Protein AF-X1U9C1-F1 (afdb_monomer_lite)

Organism: NCBI:txid412755

Radius of gyration: 25.51 Å; chains: 1; bounding box: 66×50×70 Å

Structure (mmCIF, N/CA/C/O backbone):
data_AF-X1U9C1-F1
#
_entry.id   AF-X1U9C1-F1
#
loop_
_atom_site.group_PDB
_atom_site.id
_atom_site.type_symbol
_atom_site.label_atom_id
_atom_site.label_alt_id
_atom_site.label_comp_id
_atom_site.label_asym_id
_atom_site.label_entity_id
_atom_site.label_seq_id
_atom_site.pdbx_PDB_ins_code
_atom_site.Cartn_x
_atom_site.Cartn_y
_atom_site.Cartn_z
_atom_site.occupancy
_atom_site.B_iso_or_equiv
_atom_site.auth_seq_id
_atom_site.auth_comp_id
_atom_site.auth_asym_id
_atom_site.auth_atom_id
_atom_site.pdbx_PDB_model_num
ATOM 1 N N . GLN A 1 1 ? 4.120 -22.143 44.136 1.00 58.84 1 GLN A N 1
ATOM 2 C CA . GLN A 1 1 ? 2.688 -22.485 44.054 1.00 58.84 1 GLN A CA 1
ATOM 3 C C . GLN A 1 1 ? 2.004 -21.212 43.587 1.00 58.84 1 GLN A C 1
ATOM 5 O O . GLN A 1 1 ? 2.065 -20.239 44.318 1.00 58.84 1 GLN A O 1
ATOM 10 N N . ILE A 1 2 ? 1.555 -21.143 42.329 1.00 68.31 2 ILE A N 1
ATOM 11 C CA . ILE A 1 2 ? 0.876 -19.940 41.814 1.00 68.31 2 ILE A CA 1
ATOM 12 C C . ILE A 1 2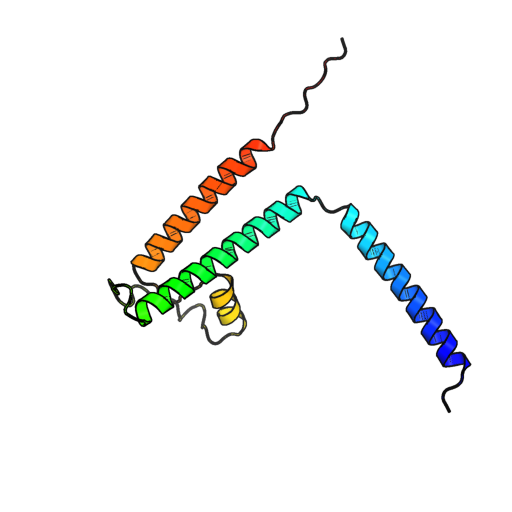 ? -0.474 -19.874 42.530 1.00 68.31 2 ILE A C 1
ATOM 14 O O . ILE A 1 2 ? -1.218 -20.857 42.502 1.00 68.31 2 ILE A O 1
ATOM 18 N N . ASP A 1 3 ? -0.758 -18.765 43.205 1.00 82.62 3 ASP A N 1
ATOM 19 C CA . ASP A 1 3 ? -1.990 -18.609 43.971 1.00 82.62 3 ASP A CA 1
ATOM 20 C C . ASP A 1 3 ? -3.178 -18.447 43.015 1.00 82.62 3 ASP A C 1
ATOM 22 O O . ASP A 1 3 ? -3.167 -17.603 42.119 1.00 82.62 3 ASP A O 1
ATOM 26 N N . SER A 1 4 ? -4.249 -19.222 43.213 1.00 82.69 4 SER A N 1
ATOM 27 C CA . SER A 1 4 ? -5.446 -19.188 42.352 1.00 82.69 4 SER A CA 1
ATOM 28 C C . SER A 1 4 ? -6.063 -17.785 42.238 1.00 82.69 4 SER A C 1
ATOM 30 O O . SER A 1 4 ? -6.728 -17.472 41.252 1.00 82.69 4 SER A O 1
ATOM 32 N N . ARG A 1 5 ? -5.820 -16.918 43.232 1.00 85.88 5 ARG A N 1
ATOM 33 C CA . ARG A 1 5 ? -6.224 -15.504 43.231 1.00 85.88 5 ARG A CA 1
ATOM 34 C C . ARG A 1 5 ? -5.499 -14.687 42.160 1.00 85.88 5 ARG A C 1
ATOM 36 O O . ARG A 1 5 ? -6.141 -13.875 41.502 1.00 85.88 5 ARG A O 1
ATOM 43 N N . GLU A 1 6 ? -4.206 -14.920 41.948 1.00 89.44 6 GLU A N 1
ATOM 44 C CA . GLU A 1 6 ? -3.420 -14.212 40.929 1.00 89.44 6 GLU A CA 1
ATOM 45 C C . GLU A 1 6 ? -3.875 -14.588 39.518 1.00 89.44 6 GLU A C 1
ATOM 47 O O . GLU A 1 6 ? -3.990 -13.720 38.653 1.00 89.44 6 GLU A O 1
ATOM 52 N N . LEU A 1 7 ? -4.231 -15.862 39.308 1.00 89.81 7 LEU A N 1
ATOM 53 C CA . LEU A 1 7 ? -4.760 -16.348 38.032 1.00 89.81 7 LEU A CA 1
ATOM 54 C C . LEU A 1 7 ? -6.086 -15.659 37.668 1.00 89.81 7 LEU A C 1
ATOM 56 O O . LEU A 1 7 ? -6.281 -15.233 36.530 1.00 89.81 7 LEU A O 1
ATOM 60 N N . ILE A 1 8 ? -6.988 -15.514 38.644 1.00 93.12 8 ILE A N 1
ATOM 61 C CA . ILE A 1 8 ? -8.294 -14.868 38.448 1.00 93.12 8 ILE A CA 1
ATOM 62 C C . ILE A 1 8 ? -8.123 -13.369 38.177 1.00 93.12 8 ILE A C 1
ATOM 64 O O . ILE A 1 8 ? -8.773 -12.832 37.281 1.00 93.12 8 ILE A O 1
ATOM 68 N N . ILE A 1 9 ? -7.232 -12.694 38.910 1.00 94.25 9 ILE A N 1
ATOM 69 C CA . ILE A 1 9 ? -6.969 -11.259 38.735 1.00 94.25 9 ILE A CA 1
ATOM 70 C C . ILE A 1 9 ? -6.315 -10.990 37.375 1.00 94.25 9 ILE A C 1
ATOM 72 O O . ILE A 1 9 ? -6.772 -10.114 36.642 1.00 94.25 9 ILE A O 1
ATOM 76 N N . GLY A 1 10 ? -5.297 -11.768 36.998 1.00 94.12 10 GLY A N 1
ATOM 77 C CA . GLY A 1 10 ? -4.646 -11.650 35.693 1.00 94.12 10 GLY A CA 1
ATOM 78 C C . GLY A 1 10 ? -5.612 -11.914 34.535 1.00 94.12 10 GLY A C 1
ATOM 79 O O . GLY A 1 10 ? -5.650 -11.144 33.574 1.00 94.12 10 GLY A O 1
ATOM 80 N N . GLY A 1 11 ? -6.455 -12.945 34.661 1.00 94.69 11 GLY A N 1
ATOM 81 C CA . GLY A 1 11 ? -7.506 -13.246 33.688 1.00 94.69 11 GLY A CA 1
ATOM 82 C C . GLY A 1 11 ? -8.523 -12.110 33.547 1.00 94.69 11 GLY A C 1
ATOM 83 O O . GLY A 1 11 ? -8.830 -11.694 32.430 1.00 94.69 11 GLY A O 1
ATOM 84 N N . ALA A 1 12 ? -8.996 -11.549 34.664 1.00 96.12 12 ALA A N 1
ATOM 85 C CA . ALA A 1 12 ? -9.929 -10.423 34.652 1.00 96.12 12 ALA A CA 1
ATOM 86 C C . ALA A 1 12 ? -9.322 -9.177 33.986 1.00 96.12 12 ALA A C 1
ATOM 88 O O . ALA A 1 12 ? -9.970 -8.551 33.147 1.00 96.12 12 ALA A O 1
ATOM 89 N N . ILE A 1 13 ? -8.065 -8.848 34.298 1.00 96.81 13 ILE A N 1
ATOM 90 C CA . ILE A 1 13 ? -7.351 -7.718 33.685 1.00 96.81 13 ILE A CA 1
ATOM 91 C C . ILE A 1 13 ? -7.196 -7.924 32.174 1.00 96.81 13 ILE A C 1
ATOM 93 O O . ILE A 1 13 ? -7.430 -6.989 31.411 1.00 96.81 13 ILE A O 1
ATOM 97 N N . GLY A 1 14 ? -6.851 -9.136 31.732 1.00 96.50 14 GLY A N 1
ATOM 98 C CA . GLY A 1 14 ? -6.725 -9.464 30.309 1.00 96.50 14 GLY A CA 1
ATOM 99 C C . GLY A 1 14 ? -8.042 -9.337 29.537 1.00 96.50 14 GLY A C 1
ATOM 100 O O . GLY A 1 14 ? -8.065 -8.829 28.415 1.00 96.50 14 GLY A O 1
ATOM 101 N N . ILE A 1 15 ? -9.159 -9.747 30.143 1.00 97.56 15 ILE A N 1
ATOM 102 C CA . ILE A 1 15 ? -10.491 -9.594 29.540 1.00 97.56 15 ILE A CA 1
ATOM 103 C C . ILE A 1 15 ? -10.846 -8.110 29.420 1.00 97.56 15 ILE A C 1
ATOM 105 O O . ILE A 1 15 ? -11.246 -7.653 28.348 1.00 97.56 15 ILE A O 1
ATOM 109 N N . ILE A 1 16 ? -10.660 -7.345 30.497 1.00 97.94 16 ILE A N 1
ATOM 110 C CA . ILE A 1 16 ? -10.962 -5.910 30.516 1.00 97.94 16 ILE A CA 1
ATOM 111 C C . ILE A 1 16 ? -10.107 -5.167 29.484 1.00 97.94 16 ILE A C 1
ATOM 113 O O . ILE A 1 16 ? -10.641 -4.372 28.710 1.00 97.94 16 ILE A O 1
ATOM 117 N N . SER A 1 17 ? -8.803 -5.446 29.418 1.00 97.12 17 SER A N 1
ATOM 118 C CA . SER A 1 17 ? -7.906 -4.798 28.455 1.00 97.12 17 SER A CA 1
ATOM 119 C C . SER A 1 17 ? -8.283 -5.126 27.010 1.00 97.12 17 SER A C 1
ATOM 121 O O . SER A 1 17 ? -8.318 -4.228 26.170 1.00 97.12 17 SER A O 1
ATOM 123 N N . SER A 1 18 ? -8.656 -6.377 26.730 1.00 97.12 18 SER A N 1
ATOM 124 C CA . SER A 1 18 ? -9.106 -6.805 25.402 1.00 97.12 18 SER A CA 1
ATOM 125 C C . SER A 1 18 ? -10.385 -6.085 24.972 1.00 97.12 18 SER A C 1
ATOM 127 O O . SER A 1 18 ? -10.476 -5.629 23.835 1.00 97.12 18 SER A O 1
ATOM 129 N N . ILE A 1 19 ? -11.353 -5.920 25.881 1.00 97.62 19 ILE A N 1
ATOM 130 C CA . ILE A 1 19 ? -12.597 -5.184 25.603 1.00 97.62 19 ILE A CA 1
ATOM 131 C C . ILE A 1 19 ? -12.294 -3.714 25.301 1.00 97.62 19 ILE A C 1
ATOM 133 O O . ILE A 1 19 ? -12.795 -3.172 24.317 1.00 97.62 19 ILE A O 1
ATOM 137 N N . VAL A 1 20 ? -11.449 -3.072 26.112 1.00 97.69 20 VAL A N 1
ATOM 138 C CA . VAL A 1 20 ? -11.059 -1.669 25.904 1.00 97.69 20 VAL A CA 1
ATOM 139 C C . VAL A 1 20 ? -10.375 -1.488 24.548 1.00 97.69 20 VAL A C 1
ATOM 141 O O . VAL A 1 20 ? -10.753 -0.598 23.785 1.00 97.69 20 VAL A O 1
ATOM 144 N N . LEU A 1 21 ? -9.418 -2.356 24.208 1.00 97.06 21 LEU A N 1
ATOM 145 C CA . LEU A 1 21 ? -8.733 -2.322 22.915 1.00 97.06 21 LEU A CA 1
ATOM 146 C C . LEU A 1 21 ? -9.700 -2.551 21.747 1.00 97.06 21 LEU A C 1
ATOM 148 O O . LEU A 1 21 ? -9.648 -1.815 20.760 1.00 97.06 21 LEU A O 1
ATOM 152 N N . ALA A 1 22 ? -10.614 -3.516 21.869 1.00 96.00 22 ALA A N 1
ATOM 153 C CA . ALA A 1 22 ? -11.617 -3.797 20.846 1.00 96.00 22 ALA A CA 1
ATOM 154 C C . ALA A 1 22 ? -12.537 -2.591 20.601 1.00 96.00 22 ALA A C 1
ATOM 156 O O . ALA A 1 22 ? -12.798 -2.240 19.450 1.00 96.00 22 ALA A O 1
ATOM 157 N N . LEU A 1 23 ? -12.980 -1.912 21.664 1.00 96.25 23 LEU A N 1
ATOM 158 C CA . LEU A 1 23 ? -13.816 -0.715 21.554 1.00 96.25 23 LEU A CA 1
ATOM 159 C C . LEU A 1 23 ? -13.069 0.443 20.885 1.00 96.25 23 LEU A C 1
ATOM 161 O O . LEU A 1 23 ? -13.614 1.077 19.980 1.00 96.25 23 LEU A O 1
ATOM 165 N N . ILE A 1 24 ? -11.814 0.694 21.275 1.00 95.88 24 ILE A N 1
ATOM 166 C CA . ILE A 1 24 ? -10.976 1.729 20.651 1.00 95.88 24 ILE A CA 1
ATOM 167 C C . ILE A 1 24 ? -10.802 1.445 19.156 1.00 95.88 24 ILE A C 1
ATOM 169 O O . ILE A 1 24 ? -10.975 2.348 18.332 1.00 95.88 24 ILE A O 1
ATOM 173 N N . PHE A 1 25 ? -10.509 0.196 18.792 1.00 94.56 25 PHE A N 1
ATOM 174 C CA . PHE A 1 25 ? -10.328 -0.212 17.402 1.00 94.56 25 PHE A CA 1
ATOM 175 C C . PHE A 1 25 ? -11.619 -0.066 16.584 1.00 94.56 25 PHE A C 1
ATOM 177 O O . PHE A 1 25 ? -11.600 0.475 15.476 1.00 94.56 25 PHE A O 1
ATOM 184 N N . PHE A 1 26 ? -12.756 -0.487 17.142 1.00 94.00 26 PHE A N 1
ATOM 185 C CA . PHE A 1 26 ? -14.056 -0.422 16.476 1.00 94.00 26 PHE A CA 1
ATOM 186 C C . PHE A 1 26 ? -14.494 1.023 16.215 1.00 94.00 26 PHE A C 1
ATOM 188 O O . PHE A 1 26 ? -14.834 1.381 15.086 1.00 94.00 26 PHE A O 1
ATOM 195 N N . VAL A 1 27 ? -14.404 1.885 17.233 1.00 92.56 27 VAL A N 1
ATOM 196 C CA . VAL A 1 27 ? -14.747 3.310 17.104 1.00 92.56 27 VAL A CA 1
ATOM 197 C C . VAL A 1 27 ? -13.798 4.023 16.139 1.00 92.56 27 VAL A C 1
ATOM 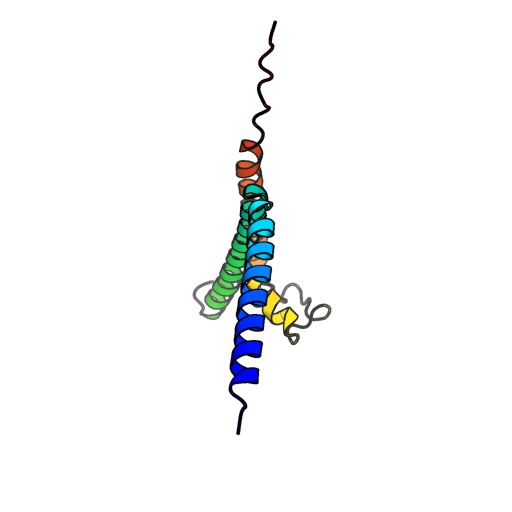199 O O . VAL A 1 27 ? -14.242 4.872 15.364 1.00 92.56 27 VAL A O 1
ATOM 202 N N . SER A 1 28 ? -12.510 3.666 16.149 1.00 88.81 28 SER A N 1
ATOM 203 C CA . SER A 1 28 ? -11.527 4.204 15.201 1.00 88.81 28 SER A CA 1
ATOM 204 C C . SER A 1 28 ? -11.870 3.822 13.765 1.00 88.81 28 SER A C 1
ATOM 206 O O . SER A 1 28 ? -11.886 4.686 12.894 1.00 88.81 28 SER A O 1
ATOM 208 N N . THR A 1 29 ? -12.215 2.556 13.525 1.00 89.75 29 THR A N 1
ATOM 209 C CA . THR A 1 29 ? -12.487 2.032 12.180 1.00 89.75 29 THR A CA 1
ATOM 210 C C . THR A 1 29 ? -13.735 2.658 11.552 1.00 89.75 29 THR A C 1
ATOM 212 O O . THR A 1 29 ? -13.716 3.008 10.375 1.00 89.75 29 THR A O 1
ATOM 215 N N . ILE A 1 30 ? -14.798 2.885 12.332 1.00 86.88 30 ILE A N 1
ATOM 216 C CA . ILE A 1 30 ? -16.055 3.479 11.831 1.00 86.88 30 ILE A CA 1
ATOM 217 C C . ILE A 1 30 ? -15.870 4.923 11.342 1.00 86.88 30 ILE A C 1
ATOM 219 O O . ILE A 1 30 ? -16.592 5.376 10.456 1.00 86.88 30 ILE A O 1
ATOM 223 N N . LYS A 1 31 ? -14.899 5.657 11.896 1.00 83.69 31 LYS A N 1
ATOM 224 C CA . LYS A 1 31 ? -14.619 7.048 11.508 1.00 83.69 31 LYS A CA 1
ATOM 225 C C . LYS A 1 31 ? -13.735 7.169 10.264 1.00 83.69 31 LYS A C 1
ATOM 227 O O . LYS A 1 31 ? -13.504 8.285 9.797 1.00 83.69 31 LYS A O 1
ATOM 232 N N . ILE A 1 32 ? -13.228 6.060 9.723 1.00 86.62 32 ILE A N 1
ATOM 233 C CA . ILE A 1 32 ? -12.358 6.082 8.546 1.00 86.62 32 ILE A CA 1
ATOM 234 C C . ILE A 1 32 ? -13.196 6.351 7.299 1.00 86.62 32 ILE A C 1
ATOM 236 O O . ILE A 1 32 ? -14.180 5.671 7.011 1.00 86.62 32 ILE A O 1
ATOM 240 N N . ASN A 1 33 ? -12.768 7.330 6.505 1.00 85.56 33 ASN A N 1
ATOM 241 C CA . ASN A 1 33 ? -13.340 7.554 5.189 1.00 85.56 33 ASN A CA 1
ATOM 242 C C . ASN A 1 33 ? -12.935 6.400 4.259 1.00 85.56 33 ASN A C 1
ATOM 244 O O . ASN A 1 33 ? -11.799 6.337 3.788 1.00 85.56 33 ASN A O 1
ATOM 248 N N . LEU A 1 34 ? -13.877 5.494 3.990 1.00 86.69 34 LEU A N 1
ATOM 249 C CA . LEU A 1 34 ? -13.644 4.302 3.175 1.00 86.69 34 LEU A CA 1
ATOM 250 C C . LEU A 1 34 ? -13.174 4.647 1.751 1.00 86.69 34 LEU A C 1
ATOM 252 O O . LEU A 1 34 ? -12.319 3.962 1.197 1.00 86.6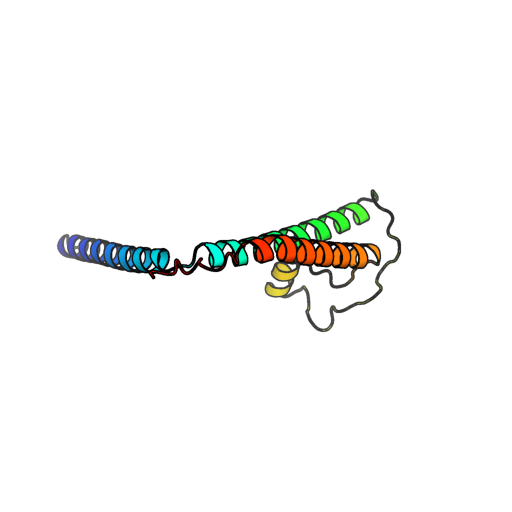9 34 LEU A O 1
ATOM 256 N N . SER A 1 35 ? -13.669 5.751 1.183 1.00 83.75 35 SER A N 1
ATOM 257 C CA . SER A 1 35 ? -13.233 6.236 -0.132 1.00 83.75 35 SER A CA 1
ATOM 258 C C . SER A 1 35 ? -11.765 6.675 -0.113 1.00 83.75 35 SER A C 1
ATOM 260 O O . SER A 1 35 ? -10.987 6.306 -0.993 1.00 83.75 35 SER A O 1
ATOM 262 N N . LEU A 1 36 ? -11.349 7.397 0.933 1.00 82.38 36 LEU A N 1
ATOM 263 C CA . LEU A 1 36 ? -9.949 7.787 1.113 1.00 82.38 36 LEU A CA 1
ATOM 264 C C . LEU A 1 36 ? -9.049 6.564 1.348 1.00 82.38 36 LEU A C 1
ATOM 266 O O . LEU A 1 36 ? -7.976 6.479 0.755 1.00 82.38 36 LEU A O 1
ATOM 270 N N . PHE A 1 37 ? -9.500 5.603 2.158 1.00 85.19 37 PHE A N 1
ATOM 271 C CA . PHE A 1 37 ? -8.771 4.363 2.425 1.00 85.19 37 PHE A CA 1
ATOM 272 C C . PHE A 1 37 ? -8.516 3.565 1.141 1.00 85.19 37 PHE A C 1
ATOM 274 O O . PHE A 1 37 ? -7.367 3.241 0.840 1.00 85.19 37 PHE A O 1
ATOM 281 N N . PHE A 1 38 ? -9.555 3.307 0.341 1.00 84.94 38 PHE A N 1
ATOM 282 C CA . PHE A 1 38 ? -9.404 2.603 -0.936 1.00 84.94 38 PHE A CA 1
ATOM 283 C C . PHE A 1 38 ? -8.574 3.391 -1.947 1.00 84.94 38 PHE A C 1
ATOM 285 O O . PHE A 1 38 ? -7.817 2.793 -2.709 1.00 84.94 38 PHE A O 1
ATOM 292 N N . ARG A 1 39 ? -8.653 4.729 -1.942 1.00 80.62 39 ARG A N 1
ATOM 293 C CA . ARG A 1 39 ? -7.794 5.555 -2.798 1.00 80.62 39 ARG A CA 1
ATOM 294 C C . ARG A 1 39 ? -6.322 5.362 -2.452 1.00 80.62 39 ARG A C 1
ATOM 296 O O . ARG A 1 39 ? -5.523 5.107 -3.347 1.00 80.62 39 ARG A O 1
ATOM 303 N N . ILE A 1 40 ? -5.963 5.513 -1.179 1.00 82.44 40 ILE A N 1
ATOM 304 C CA . ILE A 1 40 ? -4.566 5.441 -0.736 1.00 82.44 40 ILE A CA 1
ATOM 305 C C . ILE A 1 40 ? -4.022 4.026 -0.939 1.00 82.44 40 ILE A C 1
ATOM 307 O O . ILE A 1 40 ? -2.966 3.857 -1.545 1.00 82.44 40 ILE A O 1
ATOM 311 N N . THR A 1 41 ? -4.761 3.009 -0.491 1.00 87.50 41 THR A N 1
ATOM 312 C CA . THR A 1 41 ? -4.354 1.604 -0.652 1.00 87.50 41 THR A CA 1
ATOM 313 C C . THR A 1 41 ? -4.279 1.196 -2.120 1.00 87.50 41 THR A C 1
ATOM 315 O O . THR A 1 41 ? -3.322 0.539 -2.511 1.00 87.50 41 THR A O 1
ATOM 318 N N . GLY A 1 42 ? -5.211 1.644 -2.964 1.00 85.19 42 GLY A N 1
ATOM 319 C CA . GLY A 1 42 ? -5.163 1.406 -4.406 1.00 85.19 42 GLY A CA 1
ATOM 320 C C . GLY A 1 42 ? -3.928 2.020 -5.066 1.00 85.19 42 GLY A C 1
ATOM 321 O O . GLY A 1 42 ? -3.274 1.355 -5.865 1.00 85.19 42 GLY A O 1
ATOM 322 N N . ILE A 1 43 ? -3.562 3.256 -4.701 1.00 80.62 43 ILE A N 1
ATOM 323 C CA . ILE A 1 43 ? -2.323 3.894 -5.180 1.00 80.62 43 ILE A CA 1
ATOM 324 C C . ILE A 1 43 ? -1.095 3.096 -4.733 1.00 80.62 43 ILE A C 1
ATOM 326 O O . ILE A 1 43 ? -0.210 2.845 -5.549 1.00 80.62 43 ILE A O 1
ATOM 330 N N . LEU A 1 44 ? -1.059 2.656 -3.473 1.00 83.56 44 LEU A N 1
ATOM 331 C CA . LEU A 1 44 ? 0.044 1.861 -2.937 1.00 83.56 44 LEU A CA 1
ATOM 332 C C . LEU A 1 44 ? 0.188 0.513 -3.662 1.00 83.56 44 LEU A C 1
ATOM 334 O O . LEU A 1 44 ? 1.290 0.146 -4.052 1.00 83.56 44 LEU A O 1
ATOM 338 N N . ILE A 1 45 ? -0.917 -0.201 -3.891 1.00 88.69 45 ILE A N 1
ATOM 339 C CA . ILE A 1 45 ? -0.918 -1.489 -4.603 1.00 88.69 45 ILE A CA 1
ATOM 340 C C . ILE A 1 45 ? -0.466 -1.313 -6.054 1.00 88.69 45 ILE A C 1
ATOM 342 O O . ILE A 1 45 ? 0.320 -2.119 -6.546 1.00 88.69 45 ILE A O 1
ATOM 346 N N . MET A 1 46 ? -0.930 -0.262 -6.739 1.00 82.44 46 MET A N 1
ATOM 347 C CA . MET A 1 46 ? -0.459 0.052 -8.090 1.00 82.44 46 MET A CA 1
ATOM 348 C C . MET A 1 46 ? 1.051 0.294 -8.096 1.00 82.44 46 MET A C 1
ATOM 350 O O . MET A 1 46 ? 1.759 -0.276 -8.914 1.00 82.44 46 MET A O 1
ATOM 354 N N . LEU A 1 47 ? 1.568 1.066 -7.141 1.00 77.75 47 LEU A N 1
ATOM 355 C CA . LEU A 1 47 ? 3.005 1.279 -7.030 1.00 77.75 47 LEU A CA 1
ATOM 356 C C . LEU A 1 47 ? 3.755 -0.055 -6.869 1.00 77.75 47 LEU A C 1
ATOM 358 O O . LEU A 1 47 ? 4.691 -0.322 -7.619 1.00 77.75 47 LEU A O 1
ATOM 362 N N . ILE A 1 48 ? 3.304 -0.923 -5.962 1.00 83.25 48 ILE A N 1
ATOM 363 C CA . ILE A 1 48 ? 3.921 -2.240 -5.746 1.00 83.25 48 ILE A CA 1
ATOM 364 C C . ILE A 1 48 ? 3.911 -3.086 -7.023 1.00 83.25 48 ILE A C 1
ATOM 366 O O . ILE A 1 48 ? 4.917 -3.701 -7.374 1.00 83.25 48 ILE A O 1
ATOM 370 N N . ALA A 1 49 ? 2.801 -3.082 -7.761 1.00 83.25 49 ALA A N 1
ATOM 371 C CA . ALA A 1 49 ? 2.705 -3.779 -9.038 1.00 83.25 49 ALA A CA 1
ATOM 372 C C . ALA A 1 49 ? 3.708 -3.241 -10.076 1.00 83.25 49 ALA A C 1
ATOM 374 O O . ALA A 1 49 ? 4.287 -4.028 -10.822 1.00 83.25 49 ALA A O 1
ATOM 375 N N . ALA A 1 50 ? 3.950 -1.925 -10.099 1.00 76.06 50 ALA A N 1
ATOM 376 C CA . ALA A 1 50 ? 5.002 -1.304 -10.909 1.00 76.06 50 ALA A CA 1
ATOM 377 C C . ALA A 1 50 ? 6.374 -1.892 -10.593 1.00 76.06 50 ALA A C 1
ATOM 379 O O . ALA A 1 50 ? 7.131 -2.246 -11.497 1.00 76.06 50 ALA A O 1
ATOM 380 N N . GLY A 1 51 ? 6.677 -1.981 -9.296 1.00 74.75 51 GLY A N 1
ATOM 381 C CA . GLY A 1 51 ? 7.972 -2.428 -8.825 1.00 74.75 51 GLY A CA 1
ATOM 382 C C . GLY A 1 51 ? 8.240 -3.879 -9.200 1.00 74.75 51 GLY A C 1
ATOM 383 O O . GLY A 1 51 ? 9.264 -4.183 -9.808 1.00 74.75 51 GLY A O 1
ATOM 384 N N . LEU A 1 52 ? 7.257 -4.745 -8.946 1.00 83.19 52 LEU A N 1
ATOM 385 C CA . LEU A 1 52 ? 7.298 -6.153 -9.336 1.00 83.19 52 LEU A CA 1
ATOM 386 C C . LEU A 1 52 ? 7.442 -6.332 -10.849 1.00 83.19 52 LEU A C 1
ATOM 388 O O . LEU A 1 52 ? 8.188 -7.205 -11.288 1.00 83.19 52 LEU A O 1
ATOM 392 N N . LEU A 1 53 ? 6.760 -5.509 -11.650 1.00 79.31 53 LEU A N 1
ATOM 393 C CA . LEU A 1 53 ? 6.880 -5.552 -13.104 1.00 79.31 53 LEU A CA 1
ATOM 394 C C . LEU A 1 53 ? 8.289 -5.154 -13.562 1.00 79.31 53 LEU A C 1
ATOM 396 O O . LEU A 1 53 ? 8.862 -5.854 -14.389 1.00 79.31 53 LEU A O 1
ATOM 400 N N . SER A 1 54 ? 8.852 -4.077 -13.008 1.00 70.12 54 SER A N 1
ATOM 401 C CA . SER A 1 54 ? 10.214 -3.615 -13.313 1.00 70.12 54 SER A CA 1
ATOM 402 C C . SER A 1 54 ? 11.252 -4.696 -13.007 1.00 70.12 54 SER A C 1
ATOM 404 O O . SER A 1 54 ? 12.008 -5.095 -13.889 1.00 70.12 54 SER A O 1
ATOM 406 N N . THR A 1 55 ? 11.216 -5.259 -11.793 1.00 73.50 55 THR A N 1
ATOM 407 C CA . THR A 1 55 ? 12.113 -6.354 -11.399 1.00 73.50 55 THR A CA 1
ATOM 408 C C . THR A 1 55 ? 11.912 -7.586 -12.275 1.00 73.50 55 THR A C 1
ATOM 410 O O . THR A 1 55 ? 12.885 -8.166 -12.733 1.00 73.50 55 THR A O 1
ATOM 413 N N . SER A 1 56 ? 10.670 -7.957 -12.596 1.00 80.19 56 SER A N 1
ATOM 414 C CA . SER A 1 56 ? 10.421 -9.092 -13.494 1.00 80.19 56 SER A CA 1
ATOM 415 C C . SER A 1 56 ? 11.006 -8.853 -14.889 1.00 80.19 56 SER A C 1
ATOM 417 O O . SER A 1 56 ? 11.575 -9.764 -15.475 1.00 80.19 56 SER A O 1
ATOM 419 N N . MET A 1 57 ? 10.899 -7.639 -15.438 1.00 74.94 57 MET A N 1
ATOM 420 C CA . MET A 1 57 ? 11.496 -7.316 -16.739 1.00 74.94 57 MET A CA 1
ATOM 421 C C . MET A 1 57 ? 13.024 -7.374 -16.704 1.00 74.94 57 MET A C 1
ATOM 423 O O . MET A 1 57 ? 13.618 -7.852 -17.669 1.00 74.94 57 MET A O 1
ATOM 427 N N . HIS A 1 58 ? 13.638 -6.947 -15.600 1.00 69.69 58 HIS A N 1
ATOM 428 C CA . HIS A 1 58 ? 15.077 -7.062 -15.376 1.00 69.69 58 HIS A CA 1
ATOM 429 C C . HIS A 1 58 ? 15.540 -8.526 -15.421 1.00 69.69 58 HIS A C 1
ATOM 431 O O . HIS A 1 58 ? 16.398 -8.884 -16.222 1.00 69.69 58 HIS A O 1
ATOM 437 N N . GLU A 1 59 ? 14.877 -9.404 -14.666 1.00 75.19 59 GLU A N 1
ATOM 438 C CA . GLU A 1 59 ? 15.170 -10.845 -14.656 1.00 75.19 59 GLU A CA 1
ATOM 439 C C . GLU A 1 59 ? 14.952 -11.486 -16.042 1.00 75.19 59 GLU A C 1
ATOM 441 O O . GLU A 1 59 ? 15.697 -12.369 -16.458 1.00 75.19 59 GLU A O 1
ATOM 446 N N . PHE A 1 60 ? 13.957 -11.027 -16.813 1.00 77.75 60 PHE A N 1
ATOM 447 C CA . PHE A 1 60 ? 13.728 -11.493 -18.191 1.00 77.75 60 PHE A CA 1
ATOM 448 C C . PHE A 1 60 ? 14.819 -11.034 -19.174 1.00 77.75 60 PHE A C 1
ATOM 450 O O . PHE A 1 60 ? 15.082 -11.729 -20.163 1.00 77.75 60 PHE A O 1
ATOM 457 N N . GLN A 1 61 ? 15.439 -9.876 -18.931 1.00 71.50 61 GLN A N 1
ATOM 458 C CA . GLN A 1 61 ? 16.606 -9.408 -19.683 1.00 71.50 61 GLN A CA 1
ATOM 459 C C . GLN A 1 61 ? 17.846 -10.237 -19.330 1.00 71.50 61 GLN A C 1
ATOM 461 O O . GLN A 1 61 ? 18.539 -10.692 -20.239 1.00 71.50 61 GLN A O 1
ATOM 466 N N . GLU A 1 62 ? 18.075 -10.517 -18.043 1.00 69.06 62 GLU A N 1
ATOM 467 C CA . GLU A 1 62 ? 19.169 -11.391 -17.592 1.00 69.06 62 GLU A CA 1
ATOM 468 C C . GLU A 1 62 ? 19.012 -12.834 -18.093 1.00 69.06 62 GLU A C 1
ATOM 470 O O . GLU A 1 62 ? 19.986 -13.472 -18.490 1.00 69.06 62 GLU A O 1
ATOM 475 N N . ALA A 1 63 ? 17.776 -13.335 -18.172 1.00 78.50 63 ALA A N 1
ATOM 476 C CA . ALA A 1 63 ? 17.461 -14.647 -18.735 1.00 78.50 63 ALA A CA 1
ATOM 477 C C . ALA A 1 63 ? 17.632 -14.729 -20.269 1.00 78.50 63 ALA A C 1
ATOM 479 O O . ALA A 1 63 ? 17.411 -15.791 -20.855 1.00 78.50 63 ALA A O 1
ATOM 480 N N . GLY A 1 64 ? 17.995 -13.629 -20.941 1.00 72.75 64 GLY A N 1
ATOM 481 C CA . GLY A 1 64 ? 18.257 -13.583 -22.383 1.00 72.75 64 GLY A CA 1
ATOM 482 C C . GLY A 1 64 ? 17.008 -13.625 -23.272 1.00 72.75 64 GLY A C 1
ATOM 483 O O . GLY A 1 64 ? 17.130 -13.766 -24.488 1.00 72.75 64 GLY A O 1
ATOM 484 N N . VAL A 1 65 ? 15.806 -13.499 -22.694 1.00 75.06 65 VAL A N 1
ATOM 485 C CA . VAL A 1 65 ? 14.532 -13.474 -23.441 1.00 75.06 65 VAL A CA 1
ATOM 486 C C . VAL A 1 65 ? 14.307 -12.111 -24.105 1.00 75.06 65 VAL A C 1
ATOM 488 O O . VAL A 1 65 ? 13.685 -12.031 -25.165 1.00 75.06 65 VAL A O 1
ATOM 491 N N . LEU A 1 66 ? 14.823 -11.035 -23.502 1.00 64.50 66 LEU A N 1
ATOM 492 C CA . LEU A 1 66 ? 14.709 -9.665 -24.004 1.00 64.50 66 LEU A CA 1
ATOM 493 C C . LEU A 1 66 ? 16.096 -9.070 -24.301 1.00 64.50 66 LEU A C 1
ATOM 495 O O . LEU A 1 66 ? 17.001 -9.210 -23.481 1.00 64.50 66 LEU A O 1
ATOM 499 N N . PRO A 1 67 ? 16.283 -8.374 -25.441 1.00 62.47 67 PRO A N 1
ATOM 500 C CA . PRO A 1 67 ? 17.563 -7.761 -25.778 1.00 62.47 67 PRO A CA 1
ATOM 501 C C . PRO A 1 67 ? 17.888 -6.600 -24.828 1.00 62.47 67 PRO A C 1
ATOM 503 O O . PRO A 1 67 ? 17.089 -5.677 -24.653 1.00 62.47 67 PRO A O 1
ATOM 506 N N . ILE A 1 68 ? 19.092 -6.623 -24.256 1.00 62.56 68 ILE A N 1
ATOM 507 C CA . ILE A 1 68 ? 19.644 -5.539 -23.439 1.00 62.56 68 ILE A CA 1
ATOM 508 C C . ILE A 1 68 ? 20.131 -4.440 -24.394 1.00 62.56 68 ILE A C 1
ATOM 510 O O . ILE A 1 68 ? 21.151 -4.576 -25.062 1.00 62.56 68 ILE A O 1
ATOM 514 N N . ILE A 1 69 ? 19.351 -3.364 -24.532 1.00 57.12 69 ILE A N 1
ATOM 515 C CA . ILE A 1 69 ? 19.596 -2.322 -25.549 1.00 57.12 69 ILE A CA 1
ATOM 516 C C . ILE A 1 69 ? 20.777 -1.410 -25.163 1.00 57.12 69 ILE A C 1
ATOM 518 O O . ILE A 1 69 ? 21.455 -0.891 -26.051 1.00 57.12 69 ILE A O 1
ATOM 522 N N . LYS A 1 70 ? 21.028 -1.182 -23.862 1.00 48.59 70 LYS A N 1
ATOM 523 C CA . LYS A 1 70 ? 22.176 -0.399 -23.372 1.00 48.59 70 LYS A CA 1
ATOM 524 C C . LYS A 1 70 ? 22.410 -0.612 -21.872 1.00 48.59 70 LYS A C 1
ATOM 526 O O . LYS A 1 70 ? 21.510 -0.317 -21.083 1.00 48.59 70 LYS A O 1
ATOM 531 N N . ASP A 1 71 ? 23.611 -1.051 -21.507 1.00 47.69 71 ASP A N 1
ATOM 532 C CA . ASP A 1 71 ? 24.053 -1.163 -20.114 1.00 47.69 71 ASP A CA 1
ATOM 533 C C . ASP A 1 71 ? 24.351 0.215 -19.501 1.00 47.69 71 ASP A C 1
ATOM 535 O O . ASP A 1 71 ? 24.950 1.078 -20.146 1.00 47.69 71 ASP A O 1
ATOM 539 N N . ASN A 1 72 ? 23.927 0.394 -18.245 1.00 51.50 72 ASN A N 1
ATOM 540 C CA . ASN A 1 72 ? 24.379 1.407 -17.282 1.00 51.50 72 ASN A CA 1
ATOM 541 C C . ASN A 1 72 ? 24.458 2.866 -17.781 1.00 51.50 72 ASN A C 1
ATOM 543 O O . ASN A 1 72 ? 25.522 3.374 -18.131 1.00 51.50 72 ASN A O 1
ATOM 547 N N . ILE A 1 73 ? 23.334 3.593 -17.754 1.00 49.44 73 ILE A N 1
ATOM 548 C CA . ILE A 1 73 ? 23.301 5.012 -18.171 1.00 49.44 73 ILE A CA 1
ATOM 549 C C . ILE A 1 73 ? 23.499 5.975 -17.001 1.00 49.44 73 ILE A C 1
ATOM 551 O O . ILE A 1 73 ? 24.074 7.041 -17.200 1.00 49.44 73 ILE A O 1
ATOM 555 N N . TYR A 1 74 ? 23.081 5.604 -15.790 1.00 47.12 74 TYR A N 1
ATOM 556 C CA . TYR A 1 74 ? 23.327 6.383 -14.579 1.00 47.12 74 TYR A CA 1
ATOM 557 C C . TYR A 1 74 ? 23.477 5.463 -13.372 1.00 47.12 74 TYR A C 1
ATOM 559 O O . TYR A 1 74 ? 22.650 4.583 -13.160 1.00 47.12 74 TYR A O 1
ATOM 567 N N . ASP A 1 75 ? 24.524 5.706 -12.587 1.00 52.53 75 ASP A N 1
ATOM 568 C CA . ASP A 1 75 ? 24.817 5.016 -11.337 1.00 52.53 75 ASP A CA 1
ATOM 569 C C . ASP A 1 75 ? 24.496 5.971 -10.175 1.00 52.53 75 ASP A C 1
ATOM 571 O O . ASP A 1 75 ? 25.214 6.941 -9.926 1.00 52.53 75 ASP A O 1
ATOM 575 N N . ILE A 1 76 ? 23.350 5.762 -9.518 1.00 49.34 76 ILE A N 1
ATOM 576 C CA . ILE A 1 76 ? 22.875 6.593 -8.388 1.00 49.34 76 ILE A CA 1
ATOM 577 C C . ILE A 1 76 ? 23.190 5.901 -7.044 1.00 49.34 76 ILE A C 1
ATOM 579 O O . ILE A 1 76 ? 22.764 6.345 -5.974 1.00 49.34 76 ILE A O 1
ATOM 583 N N . SER A 1 77 ? 24.002 4.836 -7.072 1.00 50.56 77 SER A N 1
ATOM 584 C CA . SER A 1 77 ? 24.420 4.047 -5.901 1.00 50.56 77 SER A CA 1
ATOM 585 C C . SER A 1 77 ? 25.162 4.866 -4.837 1.00 50.56 77 SER A C 1
ATOM 587 O O . SER A 1 77 ? 25.336 4.411 -3.710 1.00 50.56 77 SER A O 1
ATOM 589 N N . HIS A 1 78 ? 25.585 6.090 -5.172 1.00 49.88 78 HIS A N 1
ATOM 590 C CA . HIS A 1 78 ? 26.323 6.978 -4.277 1.00 49.88 78 HIS A CA 1
ATOM 591 C C . HIS A 1 78 ? 25.447 7.735 -3.259 1.00 49.88 78 HIS A C 1
ATOM 593 O O . HIS A 1 78 ? 25.981 8.248 -2.280 1.00 49.88 78 HIS A O 1
ATOM 599 N N . ILE A 1 79 ? 24.122 7.824 -3.468 1.00 52.38 79 ILE A N 1
ATOM 600 C CA . ILE A 1 79 ? 23.209 8.593 -2.590 1.00 52.38 79 ILE A CA 1
ATOM 601 C C . ILE A 1 79 ? 22.259 7.678 -1.796 1.00 52.38 79 ILE A C 1
ATOM 603 O O . ILE A 1 79 ? 21.942 7.984 -0.647 1.00 52.38 79 ILE A O 1
ATOM 607 N N . LEU A 1 80 ? 21.851 6.531 -2.355 1.00 44.94 80 LEU A N 1
ATOM 608 C CA . LEU A 1 80 ? 21.101 5.478 -1.656 1.00 44.94 80 LEU A CA 1
ATOM 609 C C . LEU A 1 80 ? 21.790 4.129 -1.900 1.00 44.94 80 LEU A C 1
ATOM 611 O O . LEU A 1 80 ? 21.568 3.491 -2.928 1.00 44.94 80 LEU A O 1
ATOM 615 N N . SER A 1 81 ? 22.622 3.692 -0.957 1.00 44.84 81 SER A N 1
ATOM 616 C CA . SER A 1 81 ? 23.244 2.371 -1.005 1.00 44.84 81 SER A CA 1
ATOM 617 C C . SER A 1 81 ? 22.199 1.271 -0.775 1.00 44.84 81 SER A C 1
ATOM 619 O O . SER A 1 81 ? 21.479 1.244 0.228 1.00 44.84 81 SER A O 1
ATOM 621 N N . THR A 1 82 ? 22.128 0.335 -1.720 1.00 49.59 82 THR A N 1
ATOM 622 C CA . THR A 1 82 ? 21.249 -0.850 -1.710 1.00 49.59 82 THR A CA 1
ATOM 623 C C . THR A 1 82 ? 21.559 -1.822 -0.556 1.00 49.59 82 THR A C 1
ATOM 625 O O . THR A 1 82 ? 20.771 -2.724 -0.295 1.00 49.59 82 THR A O 1
ATOM 628 N N . ASP A 1 83 ? 22.660 -1.612 0.176 1.00 52.59 83 ASP A N 1
ATOM 629 C CA . ASP A 1 83 ? 23.072 -2.418 1.337 1.00 52.59 83 ASP A CA 1
ATOM 630 C C . ASP A 1 83 ? 22.262 -2.137 2.615 1.00 52.59 83 ASP A C 1
ATOM 632 O O . ASP A 1 83 ? 22.346 -2.876 3.596 1.00 52.59 83 ASP A O 1
ATOM 636 N N . SER A 1 84 ? 21.457 -1.070 2.631 1.00 57.84 84 SER A N 1
ATOM 637 C CA . SER A 1 84 ? 20.523 -0.810 3.727 1.00 57.84 84 SER A CA 1
ATOM 638 C C . SER A 1 84 ? 19.251 -1.644 3.565 1.00 57.84 84 SER A C 1
ATOM 640 O O . SER A 1 84 ? 18.665 -1.695 2.484 1.00 57.84 84 SER A O 1
ATOM 642 N N . ILE A 1 85 ? 18.747 -2.215 4.664 1.00 60.06 85 ILE A N 1
ATOM 643 C CA . ILE A 1 85 ? 17.451 -2.922 4.720 1.00 60.06 85 ILE A CA 1
ATOM 644 C C . ILE A 1 85 ? 16.331 -2.058 4.115 1.00 60.06 85 ILE A C 1
ATOM 646 O O . ILE A 1 85 ? 15.469 -2.558 3.396 1.00 60.06 85 ILE A O 1
ATOM 650 N N . ALA A 1 86 ? 16.377 -0.741 4.343 1.00 63.56 86 ALA A N 1
ATOM 651 C CA . ALA A 1 86 ? 15.432 0.198 3.751 1.00 63.56 86 ALA A CA 1
ATOM 652 C C . ALA A 1 86 ? 15.577 0.284 2.220 1.00 63.56 86 ALA A C 1
ATOM 654 O O . ALA A 1 86 ? 14.572 0.300 1.517 1.00 63.56 86 ALA A O 1
ATOM 655 N N . GLY A 1 87 ? 16.807 0.277 1.696 1.00 61.41 87 GLY A N 1
ATOM 656 C CA . GLY A 1 87 ? 17.091 0.265 0.257 1.00 61.41 87 GLY A CA 1
ATOM 657 C C . GLY A 1 87 ? 16.601 -1.013 -0.427 1.00 61.41 87 GLY A C 1
ATOM 658 O O . GLY A 1 87 ? 15.986 -0.936 -1.487 1.00 61.41 87 GLY A O 1
ATOM 659 N N . GLY A 1 88 ? 16.768 -2.172 0.218 1.00 61.44 88 GLY A N 1
ATOM 660 C CA . GLY A 1 88 ? 16.231 -3.450 -0.262 1.00 61.44 88 GLY A CA 1
ATOM 661 C C . GLY A 1 88 ? 14.698 -3.493 -0.288 1.00 61.44 88 GLY A C 1
ATOM 662 O O . GLY A 1 88 ? 14.109 -3.978 -1.253 1.00 61.44 88 GLY A O 1
ATOM 663 N N . ILE A 1 89 ? 14.041 -2.925 0.728 1.00 66.06 89 ILE A N 1
ATOM 664 C CA . ILE A 1 89 ? 12.574 -2.812 0.779 1.00 66.06 89 ILE A CA 1
ATOM 665 C C . ILE A 1 89 ? 12.067 -1.826 -0.278 1.00 66.06 89 ILE A C 1
ATOM 667 O O . ILE A 1 89 ? 11.078 -2.110 -0.947 1.00 66.06 89 ILE A O 1
ATOM 671 N N . LEU A 1 90 ? 12.745 -0.692 -0.484 1.00 65.75 90 LEU A N 1
ATOM 672 C CA . LEU A 1 90 ? 12.396 0.224 -1.571 1.00 65.75 90 LEU A CA 1
ATOM 673 C C . LEU A 1 90 ? 12.614 -0.425 -2.943 1.00 65.75 90 LEU A C 1
ATOM 675 O O . LEU A 1 90 ? 11.778 -0.277 -3.830 1.00 65.75 90 LEU A O 1
ATOM 679 N N . LYS A 1 91 ? 13.688 -1.197 -3.117 1.00 63.06 91 LYS A N 1
ATOM 680 C CA . LYS A 1 91 ? 13.926 -1.960 -4.344 1.00 63.06 91 LYS A CA 1
ATOM 681 C C . LYS A 1 91 ? 12.826 -2.992 -4.593 1.00 63.06 91 LYS A C 1
ATOM 683 O O . LYS A 1 91 ? 12.296 -3.020 -5.695 1.00 63.06 91 LYS A O 1
ATOM 688 N N . SER A 1 92 ? 12.427 -3.784 -3.595 1.00 62.94 92 SER A N 1
ATOM 689 C CA . SER A 1 92 ? 11.431 -4.848 -3.806 1.00 62.94 92 SER A CA 1
ATOM 690 C C . SER A 1 92 ? 9.986 -4.344 -3.868 1.00 62.94 92 SER A C 1
ATOM 692 O O . SER A 1 92 ? 9.188 -4.879 -4.634 1.00 62.94 92 SER A O 1
ATOM 694 N N . LEU A 1 93 ? 9.638 -3.304 -3.103 1.00 66.69 93 LEU A N 1
ATOM 695 C CA . LEU A 1 93 ? 8.280 -2.755 -3.074 1.00 66.69 93 LEU A CA 1
ATOM 696 C C . LEU A 1 93 ? 8.050 -1.666 -4.124 1.00 66.69 93 LEU A C 1
ATOM 698 O O . LEU A 1 93 ? 6.916 -1.481 -4.542 1.00 66.69 93 LEU A O 1
ATOM 702 N N . PHE A 1 94 ? 9.084 -0.932 -4.541 1.00 67.06 94 PHE A N 1
ATOM 703 C CA . PHE A 1 94 ? 8.952 0.200 -5.470 1.00 67.06 94 PHE A CA 1
ATOM 704 C C . PHE A 1 94 ? 9.702 -0.037 -6.794 1.00 67.06 94 PHE A C 1
ATOM 706 O O . PHE A 1 94 ? 9.609 0.794 -7.693 1.00 67.06 94 PHE A O 1
ATOM 713 N N . GLY A 1 95 ? 10.420 -1.161 -6.947 1.00 60.00 95 GLY A N 1
ATOM 714 C CA . GLY A 1 95 ? 11.185 -1.498 -8.158 1.00 60.00 95 GLY A CA 1
ATOM 715 C C . GLY A 1 95 ? 12.376 -0.587 -8.411 1.00 60.00 95 GLY A C 1
ATOM 716 O O . GLY A 1 95 ? 12.754 -0.391 -9.564 1.00 60.00 95 GLY A O 1
ATOM 717 N N . TYR A 1 96 ? 12.925 0.022 -7.357 1.00 56.66 96 TYR A N 1
ATOM 718 C CA . TYR A 1 96 ? 14.060 0.933 -7.462 1.00 56.66 96 TYR A CA 1
ATOM 719 C C . TYR A 1 96 ? 15.294 0.197 -8.002 1.00 56.66 96 TYR A C 1
ATOM 721 O O . TYR A 1 96 ? 15.909 -0.603 -7.294 1.00 56.66 96 TYR A O 1
ATOM 729 N N . ASN A 1 97 ? 15.660 0.475 -9.254 1.00 59.00 97 ASN A N 1
ATOM 730 C CA . ASN A 1 97 ? 16.904 0.007 -9.850 1.00 59.00 97 ASN A CA 1
ATOM 731 C C . ASN A 1 97 ? 17.938 1.152 -9.829 1.00 59.00 97 ASN A C 1
ATOM 733 O O . ASN A 1 97 ? 17.695 2.179 -10.465 1.00 59.00 97 ASN A O 1
ATOM 737 N N . PRO A 1 98 ? 19.071 1.020 -9.109 1.00 50.56 98 PRO A N 1
ATOM 738 C CA . PRO A 1 98 ? 20.135 2.029 -9.088 1.00 50.56 98 PRO A CA 1
ATOM 739 C C . PRO A 1 98 ? 20.926 2.121 -10.404 1.00 50.56 98 PRO A C 1
ATOM 741 O O . PRO A 1 98 ? 21.751 3.025 -10.546 1.00 50.56 98 PRO A O 1
ATOM 744 N N . SER A 1 99 ? 20.688 1.216 -11.360 1.00 54.12 99 SER A N 1
ATOM 745 C CA . SER A 1 99 ? 21.326 1.209 -12.681 1.00 54.12 99 SER A CA 1
ATOM 746 C C . SER A 1 99 ? 20.349 0.790 -13.795 1.00 54.12 99 SER A C 1
ATOM 748 O O . SER A 1 99 ? 20.479 -0.292 -14.367 1.00 54.12 99 SER A O 1
ATOM 750 N N . PRO A 1 100 ? 19.334 1.618 -14.105 1.00 55.69 100 PRO A N 1
ATOM 751 C CA . PRO A 1 100 ? 18.283 1.228 -15.032 1.00 55.69 100 PRO A CA 1
ATOM 752 C C . PRO A 1 100 ? 18.721 1.318 -16.500 1.00 55.69 100 PRO A C 1
ATOM 754 O O . PRO A 1 100 ? 19.425 2.249 -16.912 1.00 55.69 100 PRO A O 1
ATOM 757 N N . SER A 1 101 ? 18.252 0.372 -17.316 1.00 63.19 101 SER A N 1
ATOM 758 C CA . SER A 1 101 ? 18.415 0.401 -18.777 1.00 63.19 101 SER A CA 1
ATOM 759 C C . SER A 1 101 ? 17.444 1.402 -19.434 1.00 63.19 101 SER A C 1
ATOM 761 O O . SER A 1 101 ? 16.441 1.806 -18.840 1.00 63.19 101 SER A O 1
ATOM 763 N N . LEU A 1 102 ? 17.687 1.809 -20.693 1.00 66.50 102 LEU A N 1
ATOM 764 C CA . LEU A 1 102 ? 16.762 2.712 -21.422 1.00 66.50 102 LEU A CA 1
ATOM 765 C C . LEU A 1 102 ? 15.334 2.172 -21.472 1.00 66.50 102 LEU A C 1
ATOM 767 O O . LEU A 1 102 ? 14.375 2.942 -21.406 1.00 66.50 102 LEU A O 1
ATOM 771 N N . LEU A 1 103 ? 15.207 0.851 -21.606 1.00 61.78 103 LEU A N 1
ATOM 772 C CA . LEU A 1 103 ? 13.917 0.188 -21.675 1.00 61.78 103 LEU A CA 1
ATOM 773 C C . LEU A 1 103 ? 13.172 0.320 -20.340 1.00 61.78 103 LEU A C 1
ATOM 775 O O . LEU A 1 103 ? 11.988 0.645 -20.345 1.00 61.78 103 LEU A O 1
ATOM 779 N N . GLU A 1 104 ? 13.865 0.152 -19.210 1.00 62.72 104 GLU A N 1
ATOM 780 C CA . GLU A 1 104 ? 13.277 0.330 -17.877 1.00 62.7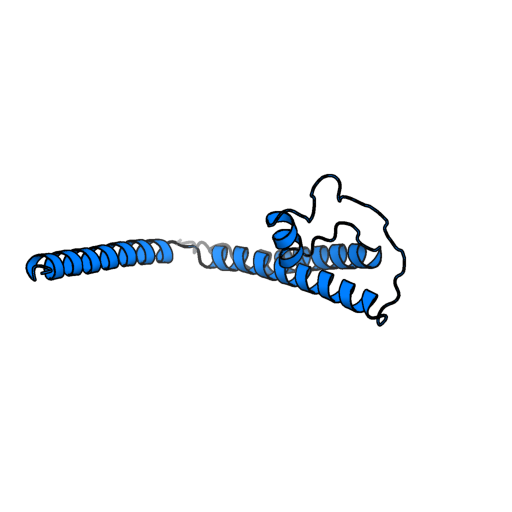2 104 GLU A CA 1
ATOM 781 C C . GLU A 1 104 ? 12.787 1.764 -17.656 1.00 62.72 104 GLU A C 1
ATOM 783 O O . GLU A 1 104 ? 11.680 1.955 -17.156 1.00 62.72 104 GLU A O 1
ATOM 788 N N . ILE A 1 105 ? 13.540 2.779 -18.098 1.00 67.12 105 ILE A N 1
ATOM 789 C CA . ILE A 1 105 ? 13.116 4.186 -17.989 1.00 67.12 105 ILE A CA 1
ATOM 790 C C . ILE A 1 105 ? 11.842 4.440 -18.810 1.00 67.12 105 ILE A C 1
ATOM 792 O O . ILE A 1 105 ? 10.902 5.070 -18.320 1.00 67.12 105 ILE A O 1
ATOM 796 N N . ILE A 1 106 ? 11.781 3.938 -2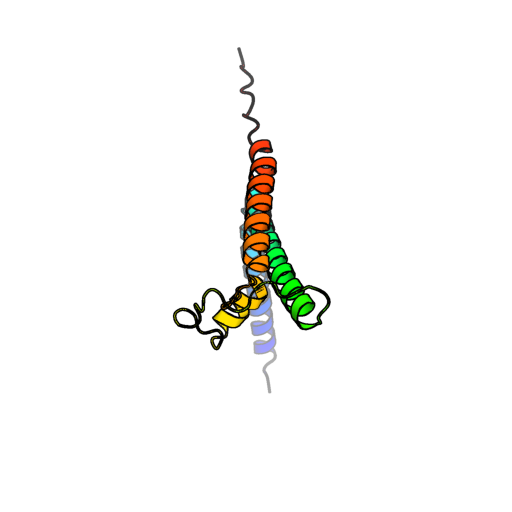0.048 1.00 71.50 106 ILE A N 1
ATOM 797 C CA . ILE A 1 106 ? 10.602 4.085 -20.917 1.00 71.50 106 ILE A CA 1
ATOM 798 C C . ILE A 1 106 ? 9.392 3.364 -20.314 1.00 71.50 106 ILE A C 1
ATOM 800 O O . ILE A 1 106 ? 8.291 3.920 -20.303 1.00 71.50 106 ILE A O 1
ATOM 804 N N . ILE A 1 107 ? 9.583 2.155 -19.781 1.00 69.00 107 ILE A N 1
ATOM 805 C CA . ILE A 1 107 ? 8.527 1.375 -19.126 1.00 69.00 107 ILE A CA 1
ATOM 806 C C . ILE A 1 107 ? 8.035 2.095 -17.867 1.00 69.00 107 ILE A C 1
ATOM 808 O O . ILE A 1 107 ? 6.827 2.261 -17.704 1.00 69.00 107 ILE A O 1
ATOM 812 N N . TYR A 1 108 ? 8.939 2.598 -17.024 1.00 67.69 108 TYR A N 1
ATOM 813 C CA . TYR A 1 108 ? 8.595 3.333 -15.807 1.00 67.69 108 TYR A CA 1
ATOM 814 C C . TYR A 1 108 ? 7.814 4.618 -16.116 1.00 67.69 108 TYR A C 1
ATOM 816 O O . TYR A 1 108 ? 6.764 4.866 -15.521 1.00 67.69 108 TYR A O 1
ATOM 824 N N . LEU A 1 109 ? 8.259 5.405 -17.103 1.00 76.81 109 LEU A N 1
ATOM 825 C CA . LEU A 1 109 ? 7.549 6.609 -17.549 1.00 76.81 109 LEU A CA 1
ATOM 826 C C . LEU A 1 109 ? 6.172 6.283 -18.135 1.00 76.81 109 LEU A C 1
ATOM 828 O O . LEU A 1 109 ? 5.193 6.958 -17.813 1.00 76.81 109 LEU A O 1
ATOM 832 N N . THR A 1 110 ? 6.079 5.237 -18.959 1.00 79.69 110 THR A N 1
ATOM 833 C CA . THR A 1 110 ? 4.806 4.786 -19.543 1.00 79.69 110 THR A CA 1
ATOM 834 C C . THR A 1 110 ? 3.844 4.325 -18.451 1.00 79.69 110 THR A C 1
ATOM 836 O O . THR A 1 110 ? 2.659 4.657 -18.486 1.00 79.69 110 THR A O 1
ATOM 839 N N . TYR A 1 111 ? 4.353 3.614 -17.447 1.00 74.50 111 TYR A N 1
ATOM 840 C CA . TYR A 1 111 ? 3.573 3.135 -16.317 1.00 74.50 111 TYR A CA 1
ATOM 841 C C . TYR A 1 111 ? 3.065 4.286 -15.437 1.00 74.50 111 TYR A C 1
ATOM 843 O O . TYR A 1 111 ? 1.870 4.351 -15.139 1.00 74.50 111 TYR A O 1
ATOM 851 N N . ILE A 1 112 ? 3.930 5.250 -15.095 1.00 74.12 112 ILE A N 1
ATOM 852 C CA . ILE A 1 112 ? 3.524 6.470 -14.380 1.00 74.12 112 ILE A CA 1
ATOM 853 C C . ILE A 1 112 ? 2.463 7.232 -15.175 1.00 74.12 112 ILE A C 1
ATOM 855 O O . ILE A 1 112 ? 1.436 7.617 -14.614 1.00 74.12 112 ILE A O 1
ATOM 859 N N . ALA A 1 113 ? 2.665 7.425 -16.480 1.00 83.44 113 ALA A N 1
ATOM 860 C CA . ALA A 1 113 ? 1.694 8.104 -17.331 1.00 83.44 113 ALA A CA 1
ATOM 861 C C . ALA A 1 113 ? 0.340 7.373 -17.339 1.00 83.44 113 ALA A C 1
ATOM 863 O O . ALA A 1 113 ? -0.704 8.009 -17.167 1.00 83.44 113 ALA A O 1
ATOM 864 N N . ALA A 1 114 ? 0.345 6.042 -17.459 1.00 81.94 114 ALA A N 1
ATOM 865 C CA . ALA A 1 114 ? -0.860 5.219 -17.403 1.00 81.94 114 ALA A CA 1
ATOM 866 C C . ALA A 1 114 ? -1.591 5.359 -16.058 1.00 81.94 114 ALA A C 1
ATOM 868 O O . ALA A 1 114 ? -2.808 5.559 -16.047 1.00 81.94 114 ALA A O 1
ATOM 869 N N . ILE A 1 115 ? -0.864 5.339 -14.934 1.00 77.00 115 ILE A N 1
ATOM 870 C CA . ILE A 1 115 ? -1.433 5.558 -13.598 1.00 77.00 115 ILE A CA 1
ATOM 871 C C . ILE A 1 115 ? -2.051 6.946 -13.476 1.00 77.00 115 ILE A C 1
ATOM 873 O O . ILE A 1 115 ? -3.180 7.067 -13.004 1.00 77.00 115 ILE A O 1
ATOM 877 N N . ILE A 1 116 ? -1.350 8.000 -13.900 1.00 80.31 116 ILE A N 1
ATOM 878 C CA . ILE A 1 116 ? -1.853 9.377 -13.803 1.00 80.31 116 ILE A CA 1
ATOM 879 C C . ILE A 1 116 ? -3.153 9.519 -14.603 1.00 80.31 116 ILE A C 1
ATOM 881 O O . ILE A 1 116 ? -4.126 10.097 -14.111 1.00 80.31 116 ILE A O 1
ATOM 885 N N . ILE A 1 117 ? -3.205 8.943 -15.809 1.00 83.75 117 ILE A N 1
ATOM 886 C CA . ILE A 1 117 ? -4.409 8.925 -16.648 1.00 83.75 117 ILE A CA 1
ATOM 887 C C . ILE A 1 117 ? -5.540 8.151 -15.961 1.00 83.75 117 ILE A C 1
ATOM 889 O O . ILE A 1 117 ? -6.674 8.633 -15.912 1.00 83.75 117 ILE A O 1
ATOM 893 N N . LEU A 1 118 ? -5.247 6.971 -15.412 1.00 79.94 118 LEU A N 1
ATOM 894 C CA . LEU A 1 118 ? -6.236 6.100 -14.780 1.00 79.94 118 LEU A CA 1
ATOM 895 C C . LEU A 1 118 ? -6.803 6.720 -13.497 1.00 79.94 118 LEU A C 1
ATOM 897 O O . LEU A 1 118 ? -8.022 6.757 -13.326 1.00 79.94 118 LEU A O 1
ATOM 901 N N . ILE A 1 119 ? -5.947 7.308 -12.656 1.00 73.88 119 ILE A N 1
ATOM 902 C CA . ILE A 1 119 ? -6.350 8.061 -11.463 1.00 73.88 119 ILE A CA 1
ATOM 903 C C . ILE A 1 119 ? -7.197 9.262 -11.862 1.00 73.88 119 ILE A C 1
ATOM 905 O O . ILE A 1 119 ? -8.273 9.448 -11.299 1.00 73.88 119 ILE A O 1
ATOM 909 N N . ARG A 1 120 ? -6.767 10.061 -12.846 1.00 78.19 120 ARG A N 1
ATOM 910 C CA . ARG A 1 120 ? -7.534 11.223 -13.313 1.00 78.19 120 ARG A CA 1
ATOM 911 C C . ARG A 1 120 ? -8.910 10.800 -13.836 1.00 78.19 120 ARG A C 1
ATOM 913 O O . ARG A 1 120 ? -9.908 11.434 -13.510 1.00 78.19 120 ARG A O 1
ATOM 920 N N . ARG A 1 121 ? -8.990 9.699 -14.588 1.00 75.06 121 ARG A N 1
ATOM 921 C CA . ARG A 1 121 ? -10.254 9.161 -15.114 1.00 75.06 121 ARG A CA 1
ATOM 922 C C . ARG A 1 121 ? -11.171 8.615 -14.017 1.00 75.06 121 ARG A C 1
ATOM 924 O O . ARG A 1 121 ? -12.388 8.758 -14.127 1.00 75.06 121 ARG A O 1
ATOM 931 N N . PHE A 1 122 ? -10.609 7.984 -12.990 1.00 69.19 122 PHE A N 1
ATOM 932 C CA . PHE A 1 122 ? -11.370 7.410 -11.883 1.00 69.19 122 PHE A CA 1
ATOM 933 C C . PHE A 1 122 ? -11.857 8.487 -10.904 1.00 69.19 122 PHE A C 1
ATOM 935 O O . PHE A 1 122 ? -13.022 8.479 -10.515 1.00 69.19 122 PHE A O 1
ATOM 942 N N . PHE A 1 123 ? -11.007 9.460 -10.559 1.00 64.38 123 PHE A N 1
ATOM 943 C CA . PHE A 1 123 ? -11.331 10.469 -9.550 1.00 64.38 123 PHE A CA 1
ATOM 944 C C . PHE A 1 123 ? -12.278 11.570 -10.013 1.00 64.38 123 PHE A C 1
ATOM 946 O O . PHE A 1 123 ? -13.109 12.009 -9.225 1.00 64.38 123 PHE A O 1
ATOM 953 N N . LEU A 1 124 ? -12.232 11.961 -11.289 1.00 59.03 124 LEU A N 1
ATOM 954 C CA . LEU A 1 124 ? -13.161 12.953 -11.847 1.00 59.03 124 LEU A CA 1
ATOM 955 C C . LEU A 1 124 ? -14.626 12.472 -11.894 1.00 59.03 124 LEU A C 1
ATOM 957 O O . LEU A 1 124 ? -15.511 13.240 -12.251 1.00 59.03 124 LEU A O 1
ATOM 961 N N . ARG A 1 125 ? -14.910 11.207 -11.555 1.00 60.06 125 ARG A N 1
ATOM 962 C CA . ARG A 1 125 ? -16.275 10.657 -11.521 1.00 60.06 125 ARG A CA 1
ATOM 963 C C . ARG A 1 125 ? -16.968 10.781 -10.159 1.00 60.06 125 ARG A C 1
ATOM 965 O O . ARG A 1 125 ? -18.140 10.423 -10.071 1.00 60.06 125 ARG A O 1
ATOM 972 N N . LEU A 1 126 ? -16.274 11.248 -9.118 1.00 60.75 126 LEU A N 1
ATOM 973 C CA . LEU A 1 126 ? -16.788 11.248 -7.740 1.00 60.75 126 LEU A CA 1
ATOM 974 C C . LEU A 1 126 ? -17.391 12.587 -7.288 1.00 60.75 126 LEU A C 1
ATOM 976 O O . LEU A 1 126 ? -18.154 12.595 -6.324 1.00 60.75 126 LEU A O 1
ATOM 980 N N . ASP A 1 127 ? -17.150 13.683 -8.009 1.00 60.41 127 ASP A N 1
ATOM 981 C CA . ASP A 1 127 ? -17.806 14.967 -7.743 1.00 60.41 127 ASP A CA 1
ATOM 982 C C . ASP A 1 127 ? -19.160 15.029 -8.458 1.00 60.41 127 ASP A C 1
ATOM 984 O O . ASP A 1 127 ? -19.318 15.658 -9.504 1.00 60.41 127 ASP A O 1
ATOM 988 N N . ARG A 1 128 ? -20.173 14.356 -7.900 1.00 62.38 128 ARG A N 1
ATOM 989 C CA . ARG A 1 128 ? -21.558 14.764 -8.163 1.00 62.38 128 ARG A CA 1
ATOM 990 C C . ARG A 1 128 ? -21.906 15.875 -7.172 1.00 62.38 128 ARG A C 1
ATOM 992 O O . ARG A 1 128 ? -22.027 15.570 -5.983 1.00 62.38 128 ARG A O 1
ATOM 999 N N . PRO A 1 129 ? -22.061 17.139 -7.614 1.00 57.47 129 PRO A N 1
ATOM 1000 C CA . PRO A 1 129 ? -22.550 18.190 -6.736 1.00 57.47 129 PRO A CA 1
ATOM 1001 C C . PRO A 1 129 ? -23.912 17.760 -6.191 1.00 57.47 129 PRO A C 1
ATOM 1003 O O . PRO A 1 129 ? -24.764 17.266 -6.937 1.00 57.47 129 PRO A O 1
ATOM 1006 N N . LYS A 1 130 ? -24.090 17.892 -4.872 1.00 61.59 130 LYS A N 1
ATOM 1007 C CA . LYS A 1 130 ? -25.394 17.711 -4.235 1.00 61.59 130 LYS A CA 1
ATOM 1008 C C . LYS A 1 130 ? -26.354 18.655 -4.946 1.00 61.59 130 LYS A C 1
ATOM 1010 O O . LYS A 1 130 ? -26.149 19.863 -4.922 1.00 61.59 130 LYS A O 1
ATOM 1015 N N . ILE A 1 131 ? -27.351 18.088 -5.617 1.00 65.19 131 ILE A N 1
ATOM 1016 C CA . ILE A 1 131 ? -28.454 18.854 -6.182 1.00 65.19 131 ILE A CA 1
ATOM 1017 C C . ILE A 1 131 ? -29.137 19.497 -4.979 1.00 65.19 131 ILE A C 1
ATOM 1019 O O . ILE A 1 131 ? -29.783 18.804 -4.191 1.00 65.19 131 ILE A O 1
ATOM 1023 N N . GLU A 1 132 ? -28.918 20.796 -4.792 1.00 65.38 132 GLU A N 1
ATOM 1024 C CA . GLU A 1 132 ? -29.737 21.603 -3.903 1.00 65.38 132 GLU A CA 1
ATOM 1025 C C . GLU A 1 132 ? -31.145 21.562 -4.486 1.00 65.38 132 GLU A C 1
ATOM 1027 O O . GLU A 1 132 ? -31.465 22.226 -5.472 1.00 65.38 132 GLU A O 1
ATOM 1032 N N . LEU A 1 133 ? -31.974 20.684 -3.923 1.00 69.44 133 LEU A N 1
ATOM 1033 C CA . LEU A 1 133 ? -33.406 20.720 -4.143 1.00 69.44 133 LEU A CA 1
ATOM 1034 C C . LEU A 1 133 ? -33.907 21.989 -3.464 1.00 69.44 133 LEU A C 1
ATOM 1036 O O . LEU A 1 133 ? -34.221 22.001 -2.277 1.00 69.44 133 LEU A O 1
ATOM 1040 N N . ASN A 1 134 ? -33.892 23.049 -4.268 1.00 57.41 134 ASN A N 1
ATOM 1041 C CA . ASN A 1 134 ? -34.670 24.263 -4.147 1.00 57.41 134 ASN A CA 1
ATOM 1042 C C . ASN A 1 134 ? -36.053 23.921 -3.577 1.00 57.41 134 ASN A C 1
ATOM 1044 O O . ASN A 1 134 ? -36.915 23.405 -4.289 1.00 57.41 134 ASN A O 1
ATOM 1048 N N . GLN A 1 135 ? -36.226 24.159 -2.279 1.00 62.94 135 GLN A N 1
ATOM 1049 C CA . GLN A 1 135 ? -37.540 24.231 -1.665 1.00 62.94 135 GLN A CA 1
ATOM 1050 C C . GLN A 1 135 ? -38.008 25.678 -1.792 1.00 62.94 135 GLN A C 1
ATOM 1052 O O . GLN A 1 135 ? -37.711 26.515 -0.941 1.00 62.94 135 GLN A O 1
ATOM 1057 N N . SER A 1 136 ? -38.669 25.941 -2.918 1.00 62.16 136 SER A N 1
ATOM 1058 C CA . SER A 1 136 ? -39.571 27.073 -3.130 1.00 62.16 136 SER A CA 1
ATOM 1059 C C . SER A 1 136 ? -40.989 26.670 -2.757 1.00 62.16 136 SER A C 1
ATOM 1061 O O . SER A 1 136 ? -41.415 25.618 -3.292 1.00 62.16 136 SER A O 1
#

Sequen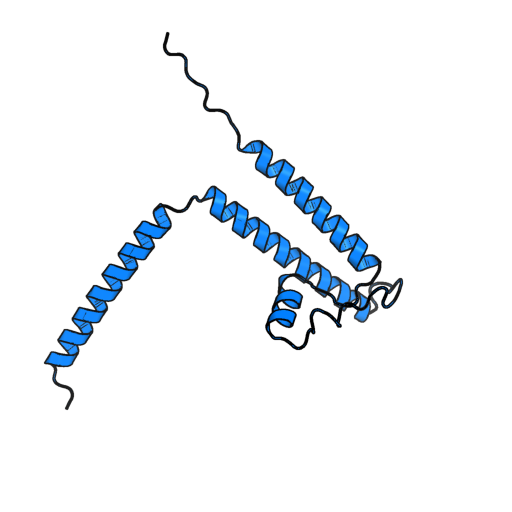ce (136 aa):
QIDSRELIIGGAIGIISSIVLALIFFVSTIKINLSLFFRITGILIMLIAAGLLSTSMHEFQEAGVLPIIKDNIYDISHILSTDSIAGGILKSLFGYNPSPSLLEIIIYLTYIAAIIILIRRFFLRLDRPKIELNQS

Secondary structure (DSSP, 8-state):
---HHHHHHHHHHHHHHHHHHHHHHHHHHHTS-HHHHHHHHHHHHHHHHHHHHHHHHHHHHHTTSS----S-S---TTTS-TTSHHHHHHHHHH---SS--HHHHHHHHHHHHHHHHHHHHHHTTS----------

Foldseek 3Di:
DPDVVVVVVVVVVVVVVVVVVVVVVVVVVVPDDVVVVCVVVVVQVLQQVLLVVLVVVVVCCVVVVDPQPDWFPAQPCVPPPCPDPVNVCCCNRRVDDRGDGPVSVVSSVVSVVVVVVVCVVVVVVPPPDDPPPDPD

pLDDT: mean 73.46, std 14.65, range [44.84, 97.94]

InterPro domains:
  IPR004923 Iron permease FTR1/Fip1/EfeU [PF03239] (7-119)
  IPR004923 Iron permease FTR1/Fip1/EfeU [PTHR31632] (5-119)